Protein AF-A0A6B3N696-F1 (afdb_monomer_lite)

pLDDT: mean 92.34, std 10.42, range [40.81, 97.81]

Foldseek 3Di:
DDDPLPDDDDPVNVCVVCVVVVNNVVVVVVVVVLVVLVVLLVVVVNDDDPVNLVVVVVVVCVVVVVVDPVSVVVVCVVVVHDPVRSSVVSRSVVSNVVSCCVVCVVVVVVVCVVPVVVVDDDDDDDDDDDDDVVVVVVVVCVVVVVD

Radius of gyration: 24.71 Å; chains: 1; bounding box: 52×44×67 Å

Structure (mmCIF, N/C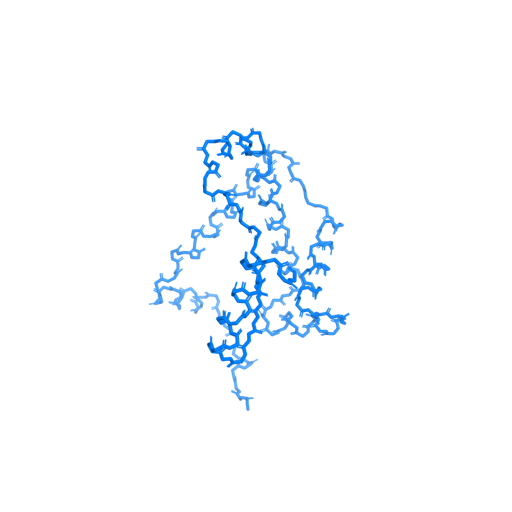A/C/O backbone):
data_AF-A0A6B3N696-F1
#
_entry.id   AF-A0A6B3N696-F1
#
loop_
_atom_site.group_PDB
_atom_site.id
_atom_site.type_symbol
_atom_site.label_atom_id
_atom_site.label_alt_id
_atom_site.label_comp_id
_atom_site.label_asym_id
_atom_site.label_entity_id
_atom_site.label_seq_id
_atom_site.pdbx_PDB_ins_code
_atom_site.Cartn_x
_atom_site.Cartn_y
_atom_site.Cartn_z
_atom_site.occupancy
_atom_site.B_iso_or_equiv
_atom_site.auth_seq_id
_atom_site.auth_comp_id
_atom_site.auth_asym_id
_atom_site.auth_atom_id
_atom_site.pdbx_PDB_model_num
ATOM 1 N N . MET A 1 1 ? -7.585 -26.506 -19.077 1.00 43.94 1 MET A N 1
ATOM 2 C CA . MET A 1 1 ? -7.329 -25.158 -18.534 1.00 43.94 1 MET A CA 1
ATOM 3 C C . MET A 1 1 ? -6.321 -24.528 -19.477 1.00 43.94 1 MET A C 1
ATOM 5 O O . MET A 1 1 ? -5.168 -24.930 -19.486 1.00 43.94 1 MET A O 1
ATOM 9 N N . THR A 1 2 ? -6.825 -23.803 -20.469 1.00 40.81 2 THR A N 1
ATOM 10 C CA . THR A 1 2 ? -6.387 -23.986 -21.860 1.00 40.81 2 THR A CA 1
ATOM 11 C C . THR A 1 2 ? -6.144 -22.620 -22.523 1.00 40.81 2 THR A C 1
ATOM 13 O O . THR A 1 2 ? -6.997 -21.745 -22.453 1.00 40.81 2 THR A O 1
ATOM 16 N N . ILE A 1 3 ? -5.001 -22.486 -23.208 1.00 40.88 3 ILE A N 1
ATOM 17 C CA . ILE A 1 3 ? -4.671 -21.527 -24.291 1.00 40.88 3 ILE A CA 1
ATOM 18 C C . ILE A 1 3 ? -4.301 -20.075 -23.909 1.00 40.88 3 ILE A C 1
ATOM 20 O O . ILE A 1 3 ? -3.428 -19.519 -24.569 1.00 40.88 3 ILE A O 1
ATOM 24 N N . LEU A 1 4 ? -4.843 -19.464 -22.850 1.00 53.97 4 LEU A N 1
ATOM 25 C CA . LEU A 1 4 ? -4.557 -18.039 -22.557 1.00 53.97 4 LEU A CA 1
ATOM 26 C C . LEU A 1 4 ? -3.111 -17.739 -22.103 1.00 53.97 4 LEU A C 1
ATOM 28 O O . LEU A 1 4 ? -2.660 -16.608 -22.221 1.00 53.97 4 LEU A O 1
ATOM 32 N N . SER A 1 5 ? -2.355 -18.738 -21.638 1.00 51.78 5 SER A N 1
ATOM 33 C CA . SER A 1 5 ? -1.018 -18.556 -21.044 1.00 51.78 5 SER A CA 1
ATOM 34 C C . SER A 1 5 ? 0.131 -18.319 -22.039 1.00 51.78 5 SER A C 1
ATOM 36 O O . SER A 1 5 ? 1.288 -18.279 -21.628 1.00 51.78 5 SER A O 1
ATOM 38 N N . ARG A 1 6 ? -0.146 -18.202 -23.347 1.00 50.47 6 ARG A N 1
ATOM 39 C CA . ARG A 1 6 ? 0.887 -18.028 -24.392 1.00 50.47 6 ARG A CA 1
ATOM 40 C C . ARG A 1 6 ? 0.678 -16.838 -25.328 1.00 50.47 6 ARG A C 1
ATOM 42 O O . ARG A 1 6 ? 1.510 -16.635 -26.209 1.00 50.47 6 ARG A O 1
ATOM 49 N N . ALA A 1 7 ? -0.400 -16.074 -25.175 1.00 62.44 7 ALA A N 1
ATOM 50 C CA . ALA A 1 7 ? -0.570 -14.846 -25.940 1.00 62.44 7 ALA A CA 1
ATOM 51 C C . ALA A 1 7 ? 0.193 -13.722 -25.228 1.00 62.44 7 ALA A C 1
ATOM 53 O O . ALA A 1 7 ? -0.166 -13.343 -24.116 1.00 62.44 7 ALA A O 1
ATOM 54 N N . SER A 1 8 ? 1.271 -13.236 -25.848 1.00 71.00 8 SER A N 1
ATOM 55 C CA . SER A 1 8 ? 1.911 -11.989 -25.423 1.00 71.00 8 SER A CA 1
ATOM 56 C C . SER A 1 8 ? 0.904 -10.864 -25.629 1.00 71.00 8 SER A C 1
ATOM 58 O O . SER A 1 8 ? 0.374 -10.733 -26.729 1.00 71.00 8 SER A O 1
ATOM 60 N N . LEU A 1 9 ? 0.609 -10.108 -24.573 1.00 81.00 9 LEU A N 1
ATOM 61 C CA . LEU A 1 9 ? -0.183 -8.888 -24.677 1.00 81.00 9 LEU A CA 1
ATOM 62 C C . LEU A 1 9 ? 0.753 -7.751 -25.059 1.00 81.00 9 LEU A C 1
ATOM 64 O O . LEU A 1 9 ? 1.689 -7.440 -24.319 1.00 81.00 9 LEU A O 1
ATOM 68 N N . GLU A 1 10 ? 0.486 -7.106 -26.185 1.00 88.38 10 GLU A N 1
ATOM 69 C CA . GLU A 1 10 ? 1.257 -5.937 -26.576 1.00 88.38 10 GLU A CA 1
ATOM 70 C C . GLU A 1 10 ? 0.810 -4.709 -25.762 1.00 88.38 10 GLU A C 1
ATOM 72 O O . GLU A 1 10 ? -0.386 -4.525 -25.501 1.00 88.38 10 GLU A O 1
ATOM 77 N N . PRO A 1 11 ? 1.722 -3.791 -25.391 1.00 89.94 11 PRO A N 1
ATOM 78 C CA . PRO A 1 11 ? 1.368 -2.588 -24.629 1.00 89.94 11 PRO A CA 1
ATOM 79 C C . PRO A 1 11 ? 0.260 -1.745 -25.279 1.00 89.94 11 PRO A C 1
ATOM 81 O O . PRO A 1 11 ? -0.530 -1.081 -24.596 1.00 89.94 11 PRO A O 1
ATOM 84 N N . GLN A 1 12 ? 0.186 -1.774 -26.612 1.00 93.81 12 GLN A N 1
ATOM 85 C CA . GLN A 1 12 ? -0.867 -1.104 -27.363 1.00 93.81 12 GLN A CA 1
ATOM 86 C C . GLN A 1 12 ? -2.240 -1.747 -27.124 1.00 93.81 12 GLN A C 1
ATOM 88 O O . GLN A 1 12 ? -3.206 -1.016 -26.916 1.00 93.81 12 GLN A O 1
ATOM 93 N N . GLU A 1 13 ? -2.328 -3.078 -27.063 1.00 93.38 13 GLU A N 1
ATOM 94 C CA . GLU A 1 13 ? -3.578 -3.794 -26.784 1.00 93.38 13 GLU A CA 1
ATOM 95 C C . GLU A 1 13 ? -4.095 -3.478 -25.379 1.00 93.38 13 GLU A C 1
ATOM 97 O O . GLU A 1 13 ? -5.285 -3.217 -25.204 1.00 93.38 13 GLU A O 1
ATOM 102 N N . ILE A 1 14 ? -3.195 -3.407 -24.390 1.00 93.25 14 ILE A N 1
ATOM 103 C CA . ILE A 1 14 ? -3.526 -2.996 -23.016 1.00 93.25 14 ILE A CA 1
ATOM 104 C C . ILE A 1 14 ? -4.060 -1.560 -23.013 1.00 93.25 14 ILE A C 1
ATOM 106 O O . ILE A 1 14 ? -5.098 -1.271 -22.419 1.00 93.25 14 ILE A O 1
ATOM 110 N N . THR A 1 15 ? -3.384 -0.649 -23.714 1.00 95.44 15 THR A N 1
ATOM 111 C CA . THR A 1 15 ? -3.797 0.759 -23.791 1.00 95.44 15 THR A CA 1
ATOM 112 C C . THR A 1 15 ? -5.162 0.910 -24.465 1.00 95.44 15 THR A C 1
ATOM 114 O O . THR A 1 15 ? -6.005 1.679 -24.003 1.00 95.44 15 THR A O 1
ATOM 117 N N . GLU A 1 16 ? -5.403 0.190 -25.560 1.00 96.19 16 GLU A N 1
ATOM 118 C CA . GLU A 1 16 ? -6.685 0.184 -26.267 1.00 96.19 16 GLU A CA 1
ATOM 119 C C . GLU A 1 16 ? -7.799 -0.436 -25.421 1.00 9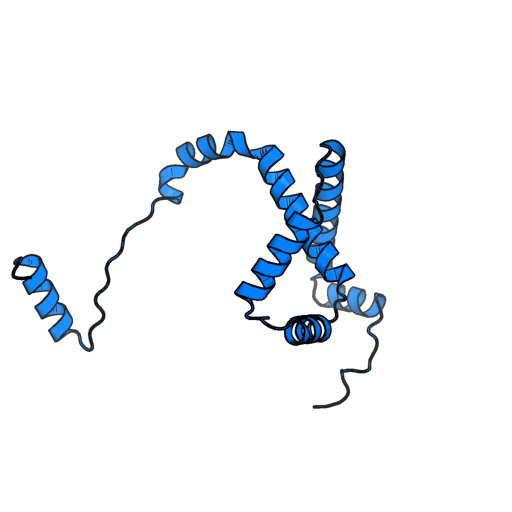6.19 16 GLU A C 1
ATOM 121 O O . GLU A 1 16 ? -8.907 0.100 -25.385 1.00 96.19 16 GLU A O 1
ATOM 126 N N . PHE A 1 17 ? -7.505 -1.509 -24.685 1.00 96.25 17 PHE A N 1
ATOM 127 C CA . PHE A 1 17 ? -8.425 -2.103 -23.721 1.00 96.25 17 PHE A CA 1
ATOM 128 C C . PHE A 1 17 ? -8.812 -1.102 -22.627 1.00 96.25 17 PHE A C 1
ATOM 130 O O . PHE A 1 17 ? -9.996 -0.827 -22.450 1.00 96.25 17 PHE A O 1
ATOM 137 N N . LEU A 1 18 ? -7.836 -0.457 -21.980 1.00 97.06 18 LEU A N 1
ATOM 138 C CA . LEU A 1 18 ? -8.096 0.555 -20.951 1.00 97.06 18 LEU A CA 1
ATOM 139 C C . LEU A 1 18 ? -8.914 1.743 -21.481 1.00 97.06 18 LEU A C 1
ATOM 141 O O . LEU A 1 18 ? -9.700 2.326 -20.736 1.00 97.06 18 LEU A O 1
ATOM 145 N N . LYS A 1 19 ? -8.753 2.119 -22.758 1.00 96.81 19 LYS A N 1
ATOM 146 C CA . LYS A 1 19 ? -9.599 3.142 -23.399 1.00 96.81 19 LYS A CA 1
ATOM 147 C C . LYS A 1 19 ? -11.040 2.668 -23.561 1.00 96.81 19 LYS A C 1
ATOM 149 O O . LYS A 1 19 ? -11.947 3.432 -23.245 1.00 96.81 19 LYS A O 1
ATOM 154 N N . ARG A 1 20 ? -11.248 1.440 -24.052 1.00 97.25 20 ARG A N 1
ATOM 155 C CA . ARG A 1 20 ? -12.588 0.856 -24.250 1.00 97.25 20 ARG A CA 1
ATOM 156 C C . ARG A 1 20 ? -13.346 0.708 -22.933 1.00 97.25 20 ARG A C 1
ATOM 158 O O . ARG A 1 20 ? -14.526 1.028 -22.893 1.00 97.25 20 ARG A O 1
ATOM 165 N N . GLU A 1 21 ? -12.645 0.333 -21.868 1.00 97.56 21 GLU A N 1
ATOM 166 C CA . GLU A 1 21 ? -13.209 0.202 -20.520 1.00 97.56 21 GLU A CA 1
ATOM 167 C C . GLU A 1 21 ? -13.299 1.537 -19.755 1.00 97.56 21 GLU A C 1
ATOM 169 O O . GLU A 1 21 ? -13.709 1.558 -18.599 1.00 97.56 21 GLU A O 1
ATOM 174 N N . ILE A 1 22 ? -12.913 2.668 -20.366 1.00 96.31 22 ILE A N 1
ATOM 175 C CA . ILE A 1 22 ? -12.938 4.010 -19.746 1.00 96.31 22 ILE A CA 1
ATOM 176 C C . ILE A 1 22 ? -12.005 4.110 -18.509 1.00 96.31 22 ILE A C 1
ATOM 178 O O . ILE A 1 22 ? -12.049 5.059 -17.735 1.00 96.31 22 ILE A O 1
ATOM 182 N N . GLN A 1 23 ? -11.055 3.185 -18.362 1.00 97.38 23 GLN A N 1
ATOM 183 C CA . GLN A 1 23 ? -10.106 3.120 -17.241 1.00 97.38 23 GLN A CA 1
ATOM 184 C C . GLN A 1 23 ? -8.784 3.852 -17.508 1.00 97.38 23 GLN A C 1
ATOM 186 O O . GLN A 1 23 ? -7.997 4.076 -16.586 1.00 97.38 23 GLN A O 1
ATOM 191 N N . LEU A 1 24 ? -8.510 4.242 -18.762 1.00 96.25 24 LEU A N 1
ATOM 192 C CA . LEU A 1 24 ? -7.232 4.869 -19.123 1.00 96.25 24 LEU A CA 1
ATOM 193 C C . LEU A 1 24 ? -6.956 6.137 -18.305 1.00 96.25 24 LEU A C 1
ATOM 195 O O . LEU A 1 24 ? -5.807 6.381 -17.934 1.00 96.25 24 LEU A O 1
ATOM 199 N N . LYS A 1 25 ? -7.990 6.943 -18.039 1.00 96.31 25 LYS A N 1
ATOM 200 C CA . LYS A 1 25 ? -7.851 8.186 -17.275 1.00 96.31 25 LYS A CA 1
ATOM 201 C C . LYS A 1 25 ? -7.359 7.895 -15.857 1.00 96.31 25 LYS A C 1
ATOM 203 O O . LYS A 1 25 ? -6.322 8.425 -15.473 1.00 96.31 25 LYS A O 1
ATOM 208 N N . ASP A 1 26 ? -8.036 7.004 -15.140 1.00 96.44 26 ASP A N 1
ATOM 209 C CA . ASP A 1 26 ? -7.709 6.659 -13.753 1.00 96.44 26 ASP A CA 1
ATOM 210 C C . ASP A 1 26 ? -6.299 6.068 -13.637 1.00 96.44 26 ASP A C 1
ATOM 212 O O . ASP A 1 26 ? -5.530 6.416 -12.739 1.00 96.44 26 ASP A O 1
ATOM 216 N N . VAL A 1 27 ? -5.916 5.199 -14.579 1.00 96.81 27 VAL A N 1
ATOM 217 C CA . VAL A 1 27 ? -4.557 4.638 -14.632 1.00 96.81 27 VAL A CA 1
ATOM 218 C C . VAL A 1 27 ? -3.521 5.727 -14.927 1.00 96.81 27 VAL A C 1
ATOM 220 O O . VAL A 1 27 ? -2.479 5.782 -14.272 1.00 96.81 27 VAL A O 1
ATOM 223 N N . SER A 1 28 ? -3.805 6.634 -15.864 1.00 96.50 28 SER A N 1
ATOM 224 C CA . SER A 1 28 ? -2.905 7.748 -16.190 1.00 96.50 28 SER A CA 1
ATOM 225 C C . SER A 1 28 ? -2.720 8.695 -15.006 1.00 96.50 28 SER A C 1
ATOM 227 O O . SER A 1 28 ? -1.599 9.125 -14.738 1.00 96.50 28 SER A O 1
ATOM 229 N N . GLU A 1 29 ? -3.789 8.991 -14.265 1.00 97.00 29 GLU A N 1
ATOM 230 C CA . GLU A 1 29 ? -3.724 9.803 -13.050 1.00 97.00 29 GLU A CA 1
ATOM 231 C C . GLU A 1 29 ? -2.845 9.136 -11.991 1.00 97.00 29 GLU A C 1
ATOM 233 O O . GLU A 1 29 ? -1.939 9.784 -11.471 1.00 97.00 29 GLU A O 1
ATOM 238 N N . LYS A 1 30 ? -3.008 7.828 -11.741 1.00 95.81 30 LYS A N 1
ATOM 239 C CA . LYS A 1 30 ? -2.132 7.071 -10.826 1.00 95.81 30 LYS A CA 1
ATOM 240 C C . LYS A 1 30 ? -0.654 7.171 -11.221 1.00 95.81 30 LYS A C 1
ATOM 242 O O . LYS A 1 30 ? 0.194 7.440 -10.369 1.00 95.81 30 LYS A O 1
ATOM 247 N N . ILE A 1 31 ? -0.343 7.037 -12.512 1.00 95.69 31 ILE A N 1
ATOM 248 C CA . ILE A 1 31 ? 1.027 7.187 -13.030 1.00 95.69 31 ILE A CA 1
ATOM 249 C C . ILE A 1 31 ? 1.542 8.621 -12.820 1.00 95.69 31 ILE A C 1
ATOM 251 O O . ILE A 1 31 ? 2.699 8.823 -12.444 1.00 95.69 31 ILE A O 1
ATOM 255 N N . LEU A 1 32 ? 0.707 9.637 -13.051 1.00 97.12 32 LEU A N 1
ATOM 256 C CA . LEU A 1 32 ? 1.078 11.037 -12.833 1.00 97.12 32 LEU A CA 1
ATOM 257 C C . LEU A 1 32 ? 1.329 11.334 -11.352 1.00 97.12 32 LEU A C 1
ATOM 259 O O . LEU A 1 32 ? 2.352 11.943 -11.034 1.00 97.12 32 LEU A O 1
ATOM 263 N N . TYR A 1 33 ? 0.472 10.858 -10.446 1.00 95.31 33 TYR A N 1
ATOM 264 C CA . TYR A 1 33 ? 0.687 10.973 -9.001 1.00 95.31 33 TYR A CA 1
ATOM 265 C C . TYR A 1 33 ? 2.022 10.370 -8.585 1.00 95.31 33 TYR A C 1
ATOM 267 O O . TYR A 1 33 ? 2.783 10.992 -7.847 1.00 95.31 33 TYR A O 1
ATOM 275 N N . GLN A 1 34 ? 2.358 9.201 -9.121 1.00 95.25 34 GLN A N 1
ATOM 276 C CA . GLN A 1 34 ? 3.632 8.559 -8.843 1.00 95.25 34 GLN A CA 1
ATOM 277 C C . GLN A 1 34 ? 4.832 9.383 -9.320 1.00 95.25 34 GLN A C 1
ATOM 279 O O . GLN A 1 34 ? 5.820 9.513 -8.597 1.00 95.25 34 GLN A O 1
ATOM 284 N N . LYS A 1 35 ? 4.742 10.013 -10.496 1.00 96.62 35 LYS A N 1
ATOM 285 C CA . LYS A 1 35 ? 5.778 10.944 -10.973 1.00 96.62 35 LYS A CA 1
ATOM 286 C C . LYS A 1 35 ? 5.930 12.153 -10.049 1.00 96.62 35 LYS A C 1
ATOM 288 O O . LYS A 1 35 ? 7.056 12.558 -9.765 1.00 96.62 35 LYS A O 1
ATOM 293 N N . VAL A 1 36 ? 4.819 12.709 -9.565 1.00 97.25 36 VAL A N 1
ATOM 294 C CA . VAL A 1 36 ? 4.822 13.834 -8.616 1.00 97.25 36 VAL A CA 1
ATOM 295 C C . VAL A 1 36 ? 5.467 13.429 -7.290 1.00 97.25 36 VAL A C 1
ATOM 297 O O . VAL A 1 36 ? 6.344 14.142 -6.805 1.00 97.25 36 VAL A O 1
ATOM 300 N N . ILE A 1 37 ? 5.096 12.268 -6.744 1.00 96.31 37 ILE A N 1
ATOM 301 C CA . ILE A 1 37 ? 5.672 11.712 -5.512 1.00 96.31 37 ILE A CA 1
ATOM 302 C C . ILE A 1 37 ? 7.183 11.522 -5.664 1.00 96.31 37 ILE A C 1
ATOM 304 O O . ILE A 1 37 ? 7.946 12.015 -4.835 1.00 96.31 37 ILE A O 1
ATOM 308 N N . ASN A 1 38 ? 7.623 10.883 -6.752 1.00 95.69 38 ASN A N 1
ATOM 309 C CA . ASN A 1 38 ? 9.042 10.648 -7.015 1.00 95.69 38 ASN A CA 1
ATOM 310 C C . ASN A 1 38 ? 9.830 11.958 -7.070 1.00 95.69 38 ASN A C 1
ATOM 312 O O . ASN A 1 38 ? 10.873 12.085 -6.432 1.00 95.69 38 ASN A O 1
ATOM 316 N N . ARG A 1 39 ? 9.311 12.960 -7.786 1.00 97.25 39 ARG A N 1
ATOM 317 C CA . ARG A 1 39 ? 9.943 14.278 -7.871 1.00 97.25 39 ARG A CA 1
ATOM 318 C C . ARG A 1 39 ? 10.036 14.954 -6.502 1.00 97.25 39 ARG A C 1
ATOM 320 O O . ARG A 1 39 ? 11.117 15.383 -6.108 1.00 97.25 39 ARG A O 1
ATOM 327 N N . ALA A 1 40 ? 8.926 15.028 -5.772 1.00 97.25 40 ALA A N 1
ATOM 328 C CA . ALA A 1 40 ? 8.868 15.706 -4.480 1.00 97.25 40 ALA A CA 1
ATOM 329 C C . ALA A 1 40 ? 9.754 15.035 -3.418 1.00 97.25 40 ALA A C 1
ATOM 331 O O . ALA A 1 40 ? 10.305 15.722 -2.553 1.00 97.25 40 ALA A O 1
ATOM 332 N N . ALA A 1 41 ? 9.899 13.711 -3.490 1.00 96.50 41 ALA A N 1
ATOM 333 C CA . ALA A 1 41 ? 10.790 12.940 -2.637 1.00 96.50 41 ALA A CA 1
ATOM 334 C C . ALA A 1 41 ? 12.269 13.199 -2.954 1.00 96.50 41 ALA A C 1
ATOM 336 O O . ALA A 1 41 ? 13.046 13.436 -2.030 1.00 96.50 41 ALA A O 1
ATOM 337 N N . VAL A 1 42 ? 12.647 13.237 -4.239 1.00 95.69 42 VAL A N 1
ATOM 338 C CA . VAL A 1 42 ? 14.014 13.587 -4.670 1.00 95.69 42 VAL A CA 1
ATOM 339 C C . VAL A 1 42 ? 14.385 15.001 -4.225 1.00 95.69 42 VAL A C 1
ATOM 341 O O . VAL A 1 42 ? 15.445 15.192 -3.639 1.00 95.69 42 VAL A O 1
ATOM 344 N N . GLU A 1 43 ? 13.494 15.980 -4.411 1.00 96.88 43 GLU A N 1
ATOM 345 C CA . GLU A 1 43 ? 13.701 17.371 -3.964 1.00 96.88 43 GLU A CA 1
ATOM 346 C C . GLU A 1 43 ? 13.949 17.487 -2.445 1.00 96.88 43 GLU A C 1
ATOM 348 O O . GLU A 1 43 ? 14.546 18.457 -1.982 1.00 96.88 43 GLU A O 1
ATOM 353 N N . ARG A 1 44 ? 13.507 16.494 -1.664 1.00 96.31 44 ARG A N 1
ATOM 354 C CA . ARG A 1 44 ? 13.658 16.422 -0.202 1.00 96.31 44 ARG A CA 1
ATOM 355 C C . ARG A 1 44 ? 14.730 15.430 0.248 1.00 96.31 44 ARG A C 1
ATOM 357 O O . ARG A 1 44 ? 14.838 15.172 1.442 1.00 96.31 44 ARG A O 1
ATOM 364 N N . ASN A 1 45 ? 15.517 14.888 -0.683 1.00 96.50 45 ASN A N 1
ATOM 365 C CA . ASN A 1 45 ? 16.538 13.869 -0.424 1.00 96.50 45 ASN A CA 1
ATOM 366 C C . ASN A 1 45 ? 15.992 12.638 0.321 1.00 96.50 45 ASN A C 1
ATOM 368 O O . ASN A 1 45 ? 16.693 12.029 1.127 1.00 96.50 45 ASN A O 1
ATOM 372 N N . LEU A 1 46 ? 14.733 12.270 0.068 1.00 96.56 46 LEU A N 1
ATOM 373 C CA . LEU A 1 46 ? 14.158 11.054 0.627 1.00 96.56 46 LEU A CA 1
ATOM 374 C C . LEU A 1 46 ? 14.693 9.844 -0.136 1.00 96.56 46 LEU A C 1
ATOM 376 O O . LEU A 1 46 ? 14.548 9.737 -1.355 1.00 96.56 46 LEU A O 1
ATOM 380 N N . THR A 1 47 ? 15.276 8.911 0.603 1.00 94.44 47 THR A N 1
ATOM 381 C CA . THR A 1 47 ? 15.777 7.640 0.086 1.00 94.44 47 THR A CA 1
ATOM 382 C C . THR A 1 47 ? 15.040 6.483 0.747 1.00 94.44 47 THR A C 1
ATOM 384 O O . THR A 1 47 ? 14.489 6.621 1.841 1.00 94.44 47 THR A O 1
ATOM 387 N N . VAL A 1 48 ? 15.002 5.348 0.053 1.00 96.56 48 VAL A N 1
ATOM 388 C CA . VAL A 1 48 ? 14.512 4.065 0.564 1.00 96.56 48 VAL A CA 1
ATOM 389 C C . VAL A 1 48 ? 15.696 3.111 0.521 1.00 96.56 48 VAL A C 1
ATOM 391 O O . VAL A 1 48 ? 16.359 3.038 -0.518 1.00 96.56 48 VAL A O 1
ATOM 394 N N . THR A 1 49 ? 16.000 2.457 1.637 1.00 97.12 49 THR A N 1
ATOM 395 C CA . THR A 1 49 ? 17.117 1.512 1.724 1.00 97.12 49 THR A CA 1
ATOM 396 C C . THR A 1 49 ? 16.679 0.107 1.316 1.00 97.12 49 THR A C 1
ATOM 398 O O . THR A 1 49 ? 15.486 -0.182 1.218 1.00 97.12 49 THR A O 1
ATOM 401 N N . ALA A 1 50 ? 17.647 -0.770 1.045 1.00 96.62 50 ALA A N 1
ATOM 402 C CA . ALA A 1 50 ? 17.355 -2.159 0.701 1.00 96.62 50 ALA A CA 1
ATOM 403 C C . ALA A 1 50 ? 16.704 -2.904 1.878 1.00 96.62 50 ALA A C 1
ATOM 405 O O . ALA A 1 50 ? 15.809 -3.716 1.673 1.00 96.62 50 ALA A O 1
ATOM 406 N N . GLU A 1 51 ? 17.104 -2.578 3.108 1.00 97.81 51 GLU A N 1
ATOM 407 C CA . GLU A 1 51 ? 16.541 -3.146 4.333 1.00 97.81 51 GLU A CA 1
ATOM 408 C C . GL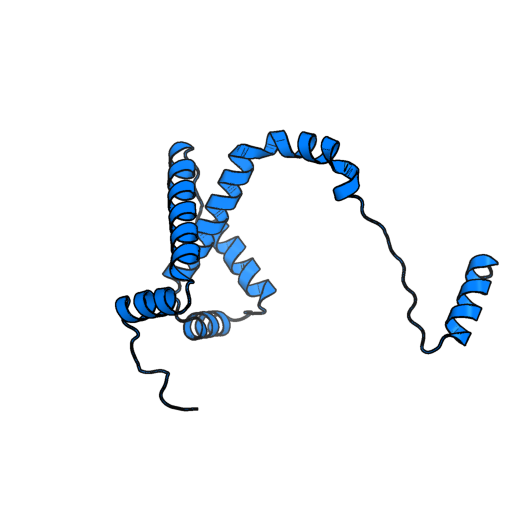U A 1 51 ? 15.056 -2.803 4.470 1.00 97.81 51 GLU A C 1
ATOM 410 O O . GLU A 1 51 ? 14.252 -3.686 4.736 1.00 97.81 51 GLU A O 1
ATOM 415 N N . GLU A 1 52 ? 14.662 -1.556 4.197 1.00 97.81 52 GLU A N 1
ATOM 416 C CA . GLU A 1 52 ? 13.250 -1.152 4.250 1.00 97.81 52 GLU A CA 1
ATOM 417 C C . GLU A 1 52 ? 12.398 -1.866 3.191 1.00 97.81 52 GLU A C 1
ATOM 419 O O . GLU A 1 52 ? 11.241 -2.203 3.445 1.00 97.81 52 GLU A O 1
ATOM 424 N N . ILE A 1 53 ? 12.961 -2.109 2.003 1.00 97.81 53 ILE A N 1
ATOM 425 C CA . ILE A 1 53 ? 12.295 -2.894 0.953 1.00 97.81 53 ILE A CA 1
ATOM 426 C C . ILE A 1 53 ? 12.129 -4.341 1.416 1.00 97.81 53 ILE A C 1
ATOM 428 O O . ILE A 1 53 ? 11.048 -4.905 1.260 1.00 97.81 53 ILE A O 1
ATOM 432 N N . GLN A 1 54 ? 13.170 -4.923 2.015 1.00 96.56 54 GLN A N 1
ATOM 433 C CA . GLN A 1 54 ? 13.138 -6.290 2.522 1.00 96.56 54 GLN A CA 1
ATOM 434 C C . GLN A 1 54 ? 12.120 -6.453 3.660 1.00 96.56 54 GLN A C 1
ATOM 436 O O . GLN A 1 54 ? 11.350 -7.408 3.643 1.00 96.56 54 GLN A O 1
ATOM 441 N N . GLU A 1 55 ? 12.056 -5.508 4.600 1.00 97.81 55 GLU A N 1
ATOM 442 C CA . GLU A 1 55 ? 11.079 -5.514 5.697 1.00 97.81 55 GLU A CA 1
ATOM 443 C C . GLU A 1 55 ? 9.632 -5.487 5.181 1.00 97.81 55 GLU A C 1
ATOM 445 O O . GLU A 1 55 ? 8.795 -6.276 5.629 1.00 97.81 55 GLU A O 1
ATOM 450 N N . GLU A 1 56 ? 9.321 -4.615 4.215 1.00 97.81 56 GLU A N 1
ATOM 451 C CA . GLU A 1 56 ? 7.972 -4.554 3.640 1.00 97.81 56 GLU A CA 1
ATOM 452 C C . GLU A 1 56 ? 7.676 -5.785 2.762 1.00 97.81 56 GLU A C 1
ATOM 454 O O . GLU A 1 56 ? 6.553 -6.288 2.772 1.00 97.81 56 GLU A O 1
ATOM 459 N N . ALA A 1 57 ? 8.678 -6.334 2.064 1.00 96.19 57 ALA A N 1
ATOM 460 C CA . ALA A 1 57 ? 8.542 -7.585 1.317 1.00 96.19 57 ALA A CA 1
ATOM 461 C C . ALA A 1 57 ? 8.245 -8.778 2.243 1.00 96.19 57 ALA A C 1
ATOM 463 O O . ALA A 1 57 ? 7.376 -9.597 1.941 1.00 96.19 57 ALA A O 1
ATOM 464 N N . ASP A 1 58 ? 8.928 -8.876 3.384 1.00 96.25 58 ASP A N 1
ATOM 465 C CA . ASP A 1 58 ? 8.706 -9.936 4.371 1.00 96.25 58 ASP A CA 1
ATOM 466 C C . ASP A 1 58 ? 7.338 -9.811 5.037 1.00 96.25 58 ASP A C 1
ATOM 468 O O . ASP A 1 58 ? 6.625 -10.807 5.188 1.00 96.25 58 ASP A O 1
ATOM 472 N N . LYS A 1 59 ? 6.916 -8.583 5.348 1.00 96.56 59 LYS A N 1
ATOM 473 C CA . LYS A 1 59 ? 5.561 -8.312 5.826 1.00 96.56 59 LYS A CA 1
ATOM 474 C C . LYS A 1 59 ? 4.509 -8.736 4.799 1.00 96.56 59 LYS A C 1
ATOM 476 O O . LYS A 1 59 ? 3.573 -9.449 5.155 1.00 96.56 59 LYS A O 1
ATOM 481 N N . PHE A 1 60 ? 4.690 -8.371 3.528 1.00 95.94 60 PHE A N 1
ATOM 482 C CA . PHE A 1 60 ? 3.793 -8.784 2.451 1.00 95.94 60 PHE A CA 1
ATOM 483 C C . PHE A 1 60 ? 3.695 -10.312 2.352 1.00 95.94 60 PHE A C 1
ATOM 485 O O . PHE A 1 60 ? 2.593 -10.859 2.274 1.00 95.94 60 PHE A O 1
ATOM 492 N N . ARG A 1 61 ? 4.833 -11.020 2.392 1.00 96.19 61 ARG A N 1
ATOM 493 C CA . ARG A 1 61 ? 4.854 -12.490 2.377 1.00 96.19 61 ARG A CA 1
ATOM 494 C C . ARG A 1 61 ? 4.111 -13.076 3.571 1.00 96.19 61 ARG A C 1
ATOM 496 O O . ARG A 1 61 ? 3.339 -14.013 3.389 1.00 96.19 61 ARG A O 1
ATOM 503 N N . HIS A 1 62 ? 4.298 -12.519 4.766 1.00 95.75 62 HIS A N 1
ATOM 504 C CA . HIS A 1 62 ? 3.617 -12.981 5.972 1.00 95.75 62 HIS A CA 1
ATOM 505 C C . HIS A 1 62 ? 2.093 -12.808 5.877 1.00 95.75 62 HIS A C 1
ATOM 507 O O . HIS A 1 62 ? 1.351 -13.764 6.101 1.00 95.75 62 HIS A O 1
ATOM 513 N N . GLU A 1 63 ? 1.623 -11.627 5.466 1.00 95.62 63 GLU A N 1
ATOM 514 C CA . GLU A 1 63 ? 0.194 -11.324 5.295 1.00 95.62 63 GLU A CA 1
ATOM 515 C C . GLU A 1 63 ? -0.472 -12.222 4.239 1.00 95.62 63 GLU A C 1
ATOM 517 O O . GLU A 1 63 ? -1.626 -12.624 4.400 1.00 95.62 63 GLU A O 1
ATOM 522 N N . ASN A 1 64 ? 0.272 -12.600 3.195 1.00 94.25 64 ASN A N 1
ATOM 523 C CA . ASN A 1 64 ? -0.207 -13.448 2.101 1.00 94.25 64 ASN A CA 1
ATOM 524 C C . ASN A 1 64 ? 0.129 -14.941 2.273 1.00 94.25 64 ASN A C 1
ATOM 526 O O . ASN A 1 64 ? -0.155 -15.732 1.374 1.00 94.25 64 ASN A O 1
ATOM 530 N N . ARG A 1 65 ? 0.704 -15.349 3.415 1.00 94.19 65 ARG A N 1
ATOM 531 C CA . ARG A 1 65 ? 1.112 -16.740 3.712 1.00 94.19 65 ARG A CA 1
ATOM 532 C C . ARG A 1 65 ? 2.078 -17.341 2.679 1.00 94.19 65 ARG A C 1
ATOM 534 O O . ARG A 1 65 ? 2.047 -18.539 2.407 1.00 94.19 65 ARG A O 1
ATOM 541 N N . LEU A 1 66 ? 2.953 -16.514 2.113 1.00 95.62 66 LEU A N 1
ATOM 542 C CA . LEU A 1 66 ? 4.004 -16.916 1.175 1.00 95.62 66 LEU A CA 1
ATOM 543 C C . LEU A 1 66 ? 5.255 -17.352 1.954 1.00 95.62 66 LEU A C 1
ATOM 545 O O . LEU A 1 66 ? 6.295 -16.697 1.909 1.00 95.62 66 LEU A O 1
ATOM 549 N N . GLU A 1 67 ? 5.130 -18.433 2.727 1.00 89.38 67 GLU A N 1
ATOM 550 C CA . GLU A 1 67 ? 6.146 -18.864 3.700 1.00 89.38 67 GLU A CA 1
ATOM 551 C C . GLU A 1 67 ? 7.422 -19.413 3.044 1.00 89.38 67 GLU A C 1
ATOM 553 O O . GLU A 1 67 ? 8.506 -19.325 3.624 1.00 89.38 67 GLU A O 1
ATOM 558 N N . LYS A 1 68 ? 7.322 -19.978 1.833 1.00 93.12 68 LYS A N 1
ATOM 559 C CA . LYS A 1 68 ? 8.477 -20.489 1.085 1.00 93.12 68 LYS A CA 1
ATOM 560 C C . LYS A 1 68 ? 8.838 -19.563 -0.069 1.00 93.12 68 LYS A C 1
ATOM 562 O O . LYS A 1 68 ? 7.982 -18.958 -0.713 1.00 93.12 68 LYS A O 1
ATOM 567 N N . ALA A 1 69 ? 10.121 -19.558 -0.430 1.00 89.56 69 ALA A N 1
ATOM 568 C CA . ALA A 1 69 ? 10.600 -18.850 -1.618 1.00 89.56 69 ALA A CA 1
ATOM 569 C C . ALA A 1 69 ? 9.876 -19.302 -2.904 1.00 89.56 69 ALA A C 1
ATOM 571 O O . ALA A 1 69 ? 9.571 -18.476 -3.762 1.00 89.56 69 ALA A O 1
ATOM 572 N N . SER A 1 70 ? 9.533 -20.593 -3.014 1.00 94.25 70 SER A N 1
ATOM 573 C CA . SER A 1 70 ? 8.735 -21.131 -4.126 1.00 94.25 70 SER A CA 1
ATOM 574 C C . SER A 1 70 ? 7.353 -20.494 -4.233 1.00 94.25 70 SER A C 1
ATOM 576 O O . SER A 1 70 ? 6.874 -20.274 -5.341 1.00 94.25 70 SER A O 1
ATOM 578 N N . ASP A 1 71 ? 6.735 -20.179 -3.096 1.00 95.44 71 ASP A N 1
ATOM 579 C CA . ASP A 1 71 ? 5.377 -19.639 -3.036 1.00 95.44 71 ASP A CA 1
ATOM 580 C C . ASP A 1 71 ? 5.384 -18.181 -3.506 1.00 95.44 71 ASP A C 1
ATOM 582 O O . ASP A 1 71 ? 4.512 -17.764 -4.263 1.00 95.44 71 ASP A O 1
ATOM 586 N N . THR A 1 72 ? 6.434 -17.429 -3.150 1.00 94.56 72 THR A N 1
ATOM 587 C CA . THR A 1 72 ? 6.651 -16.068 -3.667 1.00 94.56 72 THR A CA 1
ATOM 588 C C . THR A 1 72 ? 6.848 -16.077 -5.184 1.00 94.56 72 THR A C 1
ATOM 590 O O . THR A 1 72 ? 6.226 -15.286 -5.886 1.00 94.56 72 THR A O 1
ATOM 593 N N . LEU A 1 73 ? 7.681 -16.980 -5.714 1.00 94.19 73 LEU A N 1
ATOM 594 C CA . LEU A 1 73 ? 7.926 -17.068 -7.159 1.00 94.19 73 LEU A CA 1
ATOM 595 C C . LEU A 1 73 ? 6.668 -17.465 -7.941 1.00 94.19 73 LEU A C 1
ATOM 597 O O . LEU A 1 73 ? 6.415 -16.906 -9.006 1.00 94.19 73 LEU A O 1
ATOM 601 N N . ALA A 1 74 ? 5.877 -18.400 -7.409 1.00 94.69 74 ALA A N 1
ATOM 602 C CA . ALA A 1 74 ? 4.593 -18.770 -7.994 1.00 94.69 74 ALA A CA 1
ATOM 603 C C . ALA A 1 74 ? 3.629 -17.574 -8.006 1.00 94.69 74 ALA A C 1
ATOM 605 O O . ALA A 1 74 ? 3.060 -17.263 -9.046 1.00 94.69 74 ALA A O 1
ATOM 606 N N . TRP A 1 75 ? 3.530 -16.845 -6.891 1.00 96.06 75 TRP A N 1
ATOM 607 C CA . TRP A 1 75 ? 2.689 -15.654 -6.793 1.00 96.06 75 TRP A CA 1
ATOM 608 C C . TRP A 1 75 ? 3.105 -14.555 -7.783 1.00 96.06 75 TRP A C 1
ATOM 610 O O . TRP A 1 75 ? 2.248 -13.974 -8.445 1.00 96.06 75 TRP A O 1
ATOM 620 N N . LEU A 1 76 ? 4.406 -14.292 -7.944 1.00 94.62 76 LEU A N 1
ATOM 621 C CA . LEU A 1 76 ? 4.912 -13.327 -8.929 1.00 94.62 76 LEU A CA 1
ATOM 622 C C . LEU A 1 76 ? 4.539 -13.731 -10.364 1.00 94.62 76 LEU A C 1
ATOM 624 O O . LEU A 1 76 ? 4.047 -12.904 -11.134 1.00 94.62 76 LEU A O 1
ATOM 628 N N . ALA A 1 77 ? 4.713 -15.012 -10.701 1.00 92.69 77 ALA A N 1
ATOM 629 C CA . ALA A 1 77 ? 4.352 -15.547 -12.009 1.00 92.69 77 ALA A CA 1
ATOM 630 C C . ALA A 1 77 ? 2.840 -15.447 -12.279 1.00 92.69 77 ALA A C 1
ATOM 632 O O . ALA A 1 77 ? 2.443 -15.008 -13.359 1.00 92.69 77 ALA A O 1
ATOM 633 N N . ASP A 1 78 ? 2.007 -15.783 -11.290 1.00 93.31 78 ASP A N 1
ATOM 634 C CA . ASP A 1 78 ? 0.544 -15.690 -11.379 1.00 93.31 78 ASP A CA 1
ATOM 635 C C . ASP A 1 78 ? 0.065 -14.242 -11.576 1.00 93.31 78 ASP A C 1
ATOM 637 O O . ASP A 1 78 ? -0.947 -14.004 -12.235 1.00 93.31 78 ASP A O 1
ATOM 641 N N . ASN A 1 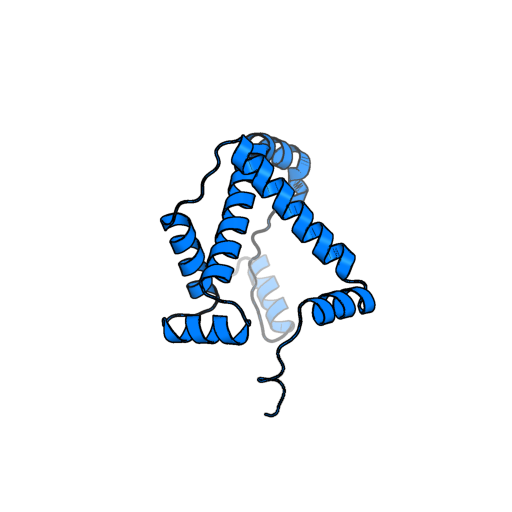79 ? 0.815 -13.267 -11.053 1.00 92.19 79 ASN A N 1
ATOM 642 C CA . ASN A 1 79 ? 0.532 -11.838 -11.198 1.00 92.19 79 ASN A CA 1
ATOM 643 C C . ASN A 1 79 ? 1.244 -11.183 -12.396 1.00 92.19 79 ASN A C 1
ATOM 645 O O . ASN A 1 79 ? 1.137 -9.971 -12.568 1.00 92.19 79 ASN A O 1
ATOM 649 N N . MET A 1 80 ? 1.940 -11.958 -13.238 1.00 90.81 80 MET A N 1
ATOM 650 C CA . MET A 1 80 ? 2.674 -11.468 -14.416 1.00 90.81 80 MET A CA 1
ATOM 651 C C . MET A 1 80 ? 3.693 -10.356 -14.102 1.00 90.81 80 MET A C 1
ATOM 653 O O . MET A 1 80 ? 3.902 -9.455 -14.913 1.00 90.81 80 MET A O 1
ATOM 657 N N . ILE A 1 81 ? 4.331 -10.419 -12.933 1.00 93.00 81 ILE A N 1
ATOM 658 C CA . ILE A 1 81 ? 5.332 -9.441 -12.487 1.00 93.00 81 ILE A CA 1
ATOM 659 C C . ILE A 1 81 ? 6.667 -10.119 -12.199 1.00 93.00 81 ILE A C 1
ATOM 661 O O . ILE A 1 81 ? 6.726 -11.263 -11.746 1.00 93.00 81 ILE A O 1
ATOM 665 N N . THR A 1 82 ? 7.760 -9.409 -12.460 1.00 93.75 82 THR A N 1
ATOM 666 C CA . THR A 1 82 ? 9.099 -9.858 -12.071 1.00 93.75 82 THR A CA 1
ATOM 667 C C . THR A 1 82 ? 9.423 -9.449 -10.632 1.00 93.75 82 THR A C 1
ATOM 669 O O . THR A 1 82 ? 8.724 -8.633 -10.028 1.00 93.75 82 THR A O 1
ATOM 672 N N . SER A 1 83 ? 10.506 -9.999 -10.072 1.00 93.44 83 SER A N 1
ATOM 673 C CA . SER A 1 83 ? 11.015 -9.546 -8.768 1.00 93.44 83 SER A CA 1
ATOM 674 C C . SER A 1 83 ? 11.362 -8.055 -8.793 1.00 93.44 83 SER A C 1
ATOM 676 O O . SER A 1 83 ? 11.018 -7.338 -7.859 1.00 93.44 83 SER A O 1
ATOM 678 N N . ASP A 1 84 ? 11.962 -7.578 -9.887 1.00 95.62 84 ASP A N 1
ATOM 679 C CA . ASP A 1 84 ? 12.349 -6.174 -10.051 1.00 95.62 84 ASP A CA 1
ATOM 680 C C . ASP A 1 84 ? 11.119 -5.255 -10.114 1.00 95.62 84 ASP A C 1
ATOM 682 O O . ASP A 1 84 ? 11.104 -4.193 -9.490 1.00 95.62 84 ASP A O 1
ATOM 686 N N . ASP A 1 85 ? 10.059 -5.671 -10.820 1.00 95.81 85 ASP A N 1
ATOM 687 C CA . ASP A 1 85 ? 8.797 -4.920 -10.878 1.00 95.81 85 ASP A CA 1
ATOM 688 C C . ASP A 1 85 ? 8.141 -4.830 -9.497 1.00 95.81 85 ASP A C 1
ATOM 690 O O . ASP A 1 85 ? 7.632 -3.779 -9.095 1.00 95.81 85 ASP A O 1
ATOM 694 N N . TRP A 1 86 ? 8.173 -5.937 -8.754 1.00 96.31 86 TRP A N 1
ATOM 695 C CA . TRP A 1 86 ? 7.615 -6.004 -7.413 1.00 96.31 86 TRP A CA 1
ATOM 696 C C . TRP A 1 86 ? 8.385 -5.115 -6.430 1.00 96.31 86 TRP A C 1
ATOM 698 O O . TRP A 1 86 ? 7.777 -4.292 -5.739 1.00 96.31 86 TRP A O 1
ATOM 708 N N . GLU A 1 87 ? 9.718 -5.198 -6.419 1.00 96.31 87 GLU A N 1
ATOM 709 C CA . GLU A 1 87 ? 10.579 -4.336 -5.603 1.00 96.31 87 GLU A CA 1
ATOM 710 C C . GLU A 1 87 ? 10.418 -2.855 -5.967 1.00 96.31 87 GLU A C 1
ATOM 712 O O . GLU A 1 87 ? 10.355 -1.996 -5.080 1.00 96.31 87 GLU A O 1
ATOM 717 N N . ALA A 1 88 ? 10.285 -2.532 -7.258 1.00 95.44 88 ALA A N 1
ATOM 718 C CA . ALA A 1 88 ? 9.995 -1.174 -7.703 1.00 95.44 88 ALA A CA 1
ATOM 719 C C . ALA A 1 88 ? 8.656 -0.669 -7.142 1.00 95.44 88 ALA A C 1
ATOM 721 O O . ALA A 1 88 ? 8.579 0.478 -6.687 1.00 95.44 88 ALA A O 1
ATOM 722 N N . GLY A 1 89 ? 7.627 -1.521 -7.112 1.00 95.81 89 GLY A N 1
ATOM 723 C CA . GLY A 1 89 ? 6.335 -1.225 -6.492 1.00 95.81 89 GLY A CA 1
ATOM 724 C C . GLY A 1 89 ? 6.442 -0.954 -4.988 1.00 95.81 89 GLY A C 1
ATOM 725 O O . GLY A 1 89 ? 5.956 0.076 -4.512 1.00 95.81 89 GLY A O 1
ATOM 726 N N . ILE A 1 90 ? 7.145 -1.817 -4.245 1.00 97.31 90 ILE A N 1
ATOM 727 C CA . ILE A 1 90 ? 7.397 -1.639 -2.802 1.00 97.31 90 ILE A CA 1
ATOM 728 C C . ILE A 1 90 ? 8.129 -0.319 -2.549 1.00 97.31 90 ILE A C 1
ATOM 730 O O . ILE A 1 90 ? 7.708 0.499 -1.726 1.00 97.31 90 ILE A O 1
ATOM 734 N N . ARG A 1 91 ? 9.197 -0.053 -3.308 1.00 96.88 91 ARG A N 1
ATOM 735 C CA . ARG A 1 91 ? 9.964 1.190 -3.198 1.00 96.88 91 ARG A CA 1
ATOM 736 C C . ARG A 1 91 ? 9.083 2.420 -3.403 1.00 96.88 91 ARG A C 1
ATOM 738 O O . ARG A 1 91 ? 9.208 3.388 -2.654 1.00 96.88 91 ARG A O 1
ATOM 745 N N . GLN A 1 92 ? 8.202 2.401 -4.401 1.00 95.69 92 GLN A N 1
ATOM 746 C CA . GLN A 1 92 ? 7.278 3.504 -4.672 1.00 95.69 92 GLN A CA 1
ATOM 747 C C . GLN A 1 92 ? 6.306 3.737 -3.506 1.00 95.69 92 GLN A C 1
ATOM 749 O O . GLN A 1 92 ? 6.072 4.888 -3.129 1.00 95.69 92 GLN A O 1
ATOM 754 N N . GLN A 1 93 ? 5.774 2.668 -2.906 1.00 96.12 93 GLN A N 1
ATOM 755 C CA . GLN A 1 93 ? 4.894 2.754 -1.737 1.00 96.12 93 GLN A CA 1
ATOM 756 C C . GLN A 1 93 ? 5.622 3.325 -0.513 1.00 96.12 93 GLN A C 1
ATOM 758 O O . GLN A 1 93 ? 5.123 4.251 0.134 1.00 96.12 93 GLN A O 1
ATOM 763 N N . LEU A 1 94 ? 6.832 2.836 -0.226 1.00 97.62 94 LEU A N 1
ATOM 764 C CA . LEU A 1 94 ? 7.662 3.329 0.875 1.00 97.62 94 LEU A CA 1
ATOM 765 C C . LEU A 1 94 ? 8.024 4.807 0.697 1.00 97.62 94 LEU A C 1
ATOM 767 O O . LEU A 1 94 ? 7.933 5.589 1.647 1.00 97.62 94 LEU A O 1
ATOM 771 N N . LEU A 1 95 ? 8.369 5.221 -0.524 1.00 97.06 95 LEU A N 1
ATOM 772 C CA . LEU A 1 95 ? 8.669 6.616 -0.844 1.00 97.06 95 LEU A CA 1
ATOM 773 C C . LEU A 1 95 ? 7.450 7.522 -0.617 1.00 97.06 95 LEU A C 1
ATOM 775 O O . LEU A 1 95 ? 7.583 8.590 -0.018 1.00 97.06 95 LEU A O 1
ATOM 779 N N . ALA A 1 96 ? 6.259 7.086 -1.041 1.00 96.69 96 ALA A N 1
ATOM 780 C CA . ALA A 1 96 ? 5.012 7.812 -0.814 1.00 96.69 96 ALA A CA 1
ATOM 781 C C . ALA A 1 96 ? 4.711 7.968 0.685 1.00 96.69 96 ALA A C 1
ATOM 783 O O . ALA A 1 96 ? 4.399 9.068 1.143 1.00 96.69 96 ALA A O 1
ATOM 784 N N . LYS A 1 97 ? 4.878 6.895 1.470 1.00 96.38 97 LYS A N 1
ATOM 785 C CA . LYS A 1 97 ? 4.694 6.903 2.930 1.00 96.38 97 LYS A CA 1
ATOM 786 C C . LYS A 1 97 ? 5.668 7.862 3.616 1.00 96.38 97 LYS A C 1
ATOM 788 O O . LYS A 1 97 ? 5.257 8.680 4.440 1.00 96.38 97 LYS A O 1
ATOM 793 N N . LYS A 1 98 ? 6.950 7.812 3.244 1.00 97.19 98 LYS A N 1
ATOM 794 C CA . LYS A 1 98 ? 7.982 8.726 3.754 1.00 97.19 98 LYS A CA 1
ATOM 795 C C . LYS A 1 98 ? 7.692 10.178 3.402 1.00 97.19 98 LYS A C 1
ATOM 797 O O . LYS A 1 98 ? 7.816 11.044 4.264 1.00 97.19 98 LYS A O 1
ATOM 802 N N . LEU A 1 99 ? 7.283 10.443 2.163 1.00 97.38 99 LEU A N 1
ATOM 803 C CA . LEU A 1 99 ? 6.921 11.784 1.721 1.00 97.38 99 LEU A CA 1
ATOM 804 C C . LEU A 1 99 ? 5.706 12.309 2.488 1.00 97.38 99 LEU A C 1
ATOM 806 O O . LEU A 1 99 ? 5.752 13.430 2.983 1.00 97.38 99 LEU A O 1
ATOM 810 N N . SER A 1 100 ? 4.661 11.493 2.647 1.00 95.75 100 SER A N 1
ATOM 811 C CA . SER A 1 100 ? 3.478 11.853 3.435 1.00 95.75 100 SER A CA 1
ATOM 812 C C . SER A 1 100 ? 3.855 12.213 4.868 1.00 95.75 100 SER A C 1
ATOM 814 O O . SER A 1 100 ? 3.436 13.252 5.369 1.00 95.75 100 SER A O 1
ATOM 816 N N . LYS A 1 101 ? 4.696 11.396 5.513 1.00 95.38 101 LYS A N 1
ATOM 817 C CA . LYS A 1 101 ? 5.202 11.701 6.852 1.00 95.38 101 LYS A CA 1
ATOM 818 C C . LYS A 1 101 ? 5.965 13.026 6.851 1.00 95.38 101 LYS A C 1
ATOM 820 O O . LYS A 1 101 ? 5.626 13.926 7.600 1.00 95.38 101 LYS A O 1
ATOM 825 N N . CYS A 1 102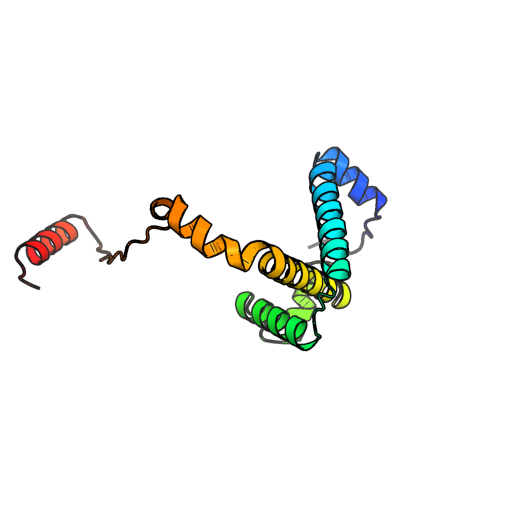 ? 6.934 13.196 5.954 1.00 95.25 102 CYS A N 1
ATOM 826 C CA . CYS A 1 102 ? 7.729 14.422 5.854 1.00 95.25 102 CYS A CA 1
ATOM 827 C C . CYS A 1 102 ? 6.873 15.692 5.677 1.00 95.25 102 CYS A C 1
ATOM 829 O O . CYS A 1 102 ? 7.203 16.730 6.251 1.00 95.25 102 CYS A O 1
ATOM 831 N N . LEU A 1 103 ? 5.790 15.614 4.900 1.00 94.56 103 LEU A N 1
ATOM 832 C CA . LEU A 1 103 ? 4.917 16.751 4.618 1.00 94.56 103 LEU A CA 1
ATOM 833 C C . LEU A 1 103 ? 3.927 17.055 5.745 1.00 94.56 103 LEU A C 1
ATOM 835 O O . LEU A 1 103 ? 3.657 18.228 5.979 1.00 94.56 103 LEU A O 1
ATOM 839 N N . PHE A 1 104 ? 3.391 16.032 6.416 1.00 94.62 104 PHE A N 1
ATOM 840 C CA . PHE A 1 104 ? 2.181 16.189 7.228 1.00 94.62 104 PHE A CA 1
ATOM 841 C C . PHE A 1 104 ? 2.321 15.767 8.696 1.00 94.62 104 PHE A C 1
ATOM 843 O O . PHE A 1 104 ? 1.382 16.002 9.448 1.00 94.62 104 PHE A O 1
ATOM 850 N N . ASP A 1 105 ? 3.457 15.209 9.150 1.00 93.94 105 ASP A N 1
ATOM 851 C CA . ASP A 1 105 ? 3.622 14.679 10.528 1.00 93.94 105 ASP A CA 1
ATOM 852 C C . ASP A 1 105 ? 3.184 15.681 11.610 1.00 93.94 105 ASP A C 1
ATOM 854 O O . ASP A 1 105 ? 2.554 15.325 12.600 1.00 93.94 105 ASP A O 1
ATOM 858 N N . LYS A 1 106 ? 3.494 16.966 11.397 1.00 92.31 106 LYS A N 1
ATOM 859 C CA . LYS A 1 106 ? 3.207 18.048 12.349 1.00 92.31 106 LYS A CA 1
ATOM 860 C C . LYS A 1 106 ? 1.738 18.470 12.369 1.00 92.31 106 LYS A C 1
ATOM 862 O O . LYS A 1 106 ? 1.294 19.053 13.354 1.00 92.31 106 LYS A O 1
ATOM 867 N N . ASP A 1 107 ? 1.004 18.193 11.298 1.00 93.62 107 ASP A N 1
ATOM 868 C CA . ASP A 1 107 ? -0.397 18.578 11.151 1.00 93.62 107 ASP A CA 1
ATOM 869 C C . ASP A 1 107 ? -1.352 17.484 11.646 1.00 93.62 107 ASP A C 1
ATOM 871 O O . ASP A 1 107 ? -2.512 17.785 11.930 1.00 93.62 107 ASP A O 1
ATOM 875 N N . VAL A 1 108 ? -0.869 16.241 11.803 1.00 92.19 108 VAL A N 1
ATOM 876 C CA . VAL A 1 108 ? -1.677 15.089 12.245 1.00 92.19 108 VAL A CA 1
ATOM 877 C C . VAL A 1 108 ? -2.374 15.371 13.574 1.00 92.19 108 VAL A C 1
ATOM 879 O O . VAL A 1 108 ? -3.586 15.201 13.670 1.00 92.19 108 VAL A O 1
ATOM 882 N N . GLU A 1 109 ? -1.642 15.863 14.575 1.00 92.12 109 GLU A N 1
ATOM 883 C CA . GLU A 1 109 ? -2.195 16.119 15.914 1.00 92.12 109 GLU A CA 1
ATOM 884 C C . GLU A 1 109 ? -3.288 17.195 15.880 1.00 92.12 109 GLU A C 1
ATOM 886 O O . GLU A 1 109 ? -4.357 17.058 16.478 1.00 92.12 109 GLU A O 1
ATOM 891 N N . LYS A 1 110 ? -3.050 18.264 15.113 1.00 93.88 110 LYS A N 1
ATOM 892 C CA . LYS A 1 110 ? -4.026 19.339 14.925 1.00 93.88 110 LYS A CA 1
ATOM 893 C C . LYS A 1 110 ? -5.276 18.821 14.218 1.00 93.88 110 LYS A C 1
ATOM 895 O O . LYS A 1 110 ? -6.385 19.153 14.634 1.00 93.88 110 LYS A O 1
ATOM 900 N N . PHE A 1 111 ? -5.103 18.024 13.165 1.00 94.25 111 PHE A N 1
ATOM 901 C CA . PHE A 1 111 ? -6.212 17.436 12.425 1.00 94.25 111 PHE A CA 1
ATOM 902 C C . PHE A 1 111 ? -7.034 16.496 13.312 1.00 94.25 111 PHE A C 1
ATOM 904 O O . PHE A 1 111 ? -8.258 16.600 13.333 1.00 94.25 111 PHE A O 1
ATOM 911 N N . PHE A 1 112 ? -6.381 15.637 14.096 1.00 93.06 112 PHE A N 1
ATOM 912 C CA . PHE A 1 112 ? -7.051 14.761 15.054 1.00 93.06 112 PHE A CA 1
ATOM 913 C C . PHE A 1 112 ? -7.862 15.561 16.080 1.00 93.06 112 PHE A C 1
ATOM 915 O O . PHE A 1 112 ? -9.047 15.299 16.269 1.00 93.06 112 PHE A O 1
ATOM 922 N N . GLY A 1 113 ? -7.269 16.598 16.683 1.00 93.69 113 GLY A N 1
ATOM 923 C CA . GLY A 1 113 ? -7.968 17.451 17.647 1.00 93.69 113 GLY A CA 1
ATOM 924 C C . GLY A 1 113 ? -9.201 18.155 17.065 1.00 93.69 113 GLY A C 1
ATOM 925 O O . GLY A 1 113 ? -10.208 18.296 17.757 1.00 93.69 113 GLY A O 1
ATOM 926 N N . GLN A 1 114 ? -9.146 18.566 15.793 1.00 95.94 114 GLN A N 1
ATOM 927 C CA . GLN A 1 114 ? -10.261 19.221 15.096 1.00 95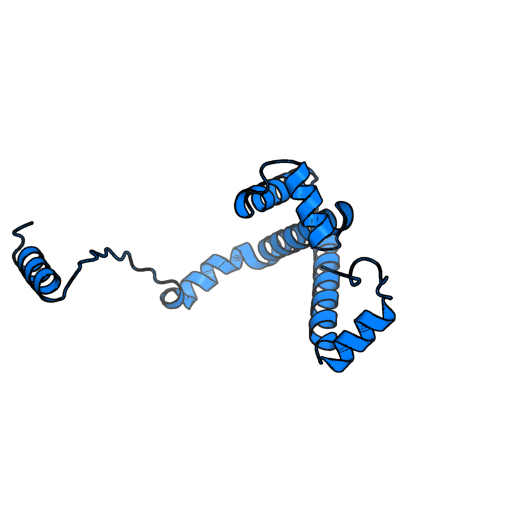.94 114 GLN A CA 1
ATOM 928 C C . GLN A 1 114 ? -11.387 18.259 14.698 1.00 95.94 114 GLN A C 1
ATOM 930 O O . GLN A 1 114 ? -12.524 18.701 14.562 1.00 95.94 114 GLN A O 1
ATOM 935 N N . ASN A 1 115 ? -11.088 16.967 14.545 1.00 95.19 115 ASN A N 1
ATOM 936 C CA . ASN A 1 115 ? -12.017 15.958 14.029 1.00 95.19 115 ASN A CA 1
ATOM 937 C C . ASN A 1 115 ? -12.190 14.786 15.009 1.00 95.19 115 ASN A C 1
ATOM 939 O O . ASN A 1 115 ? -12.430 13.658 14.600 1.00 95.19 115 ASN A O 1
ATOM 943 N N . ARG A 1 116 ? -12.044 15.029 16.319 1.00 92.56 116 ARG A N 1
ATOM 944 C CA . ARG A 1 116 ? -11.967 13.967 17.340 1.00 92.56 116 ARG A CA 1
ATOM 945 C C . ARG A 1 116 ? -13.127 12.965 17.282 1.00 92.56 116 ARG A C 1
ATOM 947 O O . ARG A 1 116 ? -12.884 11.776 17.433 1.00 92.56 116 ARG A O 1
ATOM 954 N N . LEU A 1 117 ? -14.348 13.440 17.024 1.00 92.56 117 LEU A N 1
ATOM 955 C CA . LEU A 1 117 ? -15.546 12.596 16.922 1.00 92.56 117 LEU A CA 1
ATOM 956 C C . LEU A 1 117 ? -15.478 11.600 15.752 1.00 92.56 117 LEU A C 1
ATOM 958 O O . LEU A 1 117 ? -16.018 10.505 15.864 1.00 92.56 117 LEU A O 1
ATOM 962 N N . ASP A 1 118 ? -14.779 11.939 14.664 1.00 94.12 118 ASP A N 1
ATOM 963 C CA . ASP A 1 118 ? -14.589 11.035 13.519 1.00 94.12 118 ASP A CA 1
ATOM 964 C C . ASP A 1 118 ? -13.644 9.869 13.856 1.00 94.12 118 ASP A C 1
ATOM 966 O O . ASP A 1 118 ? -13.584 8.873 13.134 1.00 94.12 118 ASP A O 1
ATOM 970 N N . PHE A 1 119 ? -12.898 9.992 14.957 1.00 91.75 119 PHE A N 1
ATOM 971 C CA . PHE A 1 119 ? -11.929 9.011 15.433 1.00 91.75 119 PHE A CA 1
ATOM 972 C C . PHE A 1 119 ? -12.331 8.356 16.757 1.00 91.75 119 PHE A C 1
ATOM 974 O O . PHE A 1 119 ? -11.522 7.628 17.340 1.00 91.75 119 PHE A O 1
ATOM 981 N N . ASP A 1 120 ? -13.551 8.597 17.242 1.00 91.62 120 ASP A N 1
ATOM 982 C CA . ASP A 1 120 ? -14.042 7.939 18.447 1.00 91.62 120 ASP A CA 1
ATOM 983 C C . ASP A 1 120 ? -14.134 6.425 18.218 1.00 91.62 120 ASP A C 1
ATOM 985 O O . ASP A 1 120 ? -14.653 5.933 17.215 1.00 91.62 120 ASP A O 1
ATOM 989 N N . GLN A 1 121 ? -13.610 5.670 19.179 1.00 91.00 121 GLN A N 1
ATOM 990 C CA . GLN A 1 121 ? -13.647 4.214 19.178 1.00 91.00 121 GLN A CA 1
ATOM 991 C C . GLN A 1 121 ? -14.430 3.730 20.391 1.00 91.00 121 GLN A C 1
ATOM 993 O O . GLN A 1 121 ? -14.330 4.299 21.479 1.00 91.00 121 GLN A O 1
ATOM 998 N N . ILE A 1 122 ? -15.186 2.648 20.213 1.00 91.56 122 ILE A N 1
ATOM 999 C CA . ILE A 1 122 ? -15.859 1.955 21.310 1.00 91.56 122 ILE A CA 1
ATOM 1000 C C . ILE A 1 122 ? -15.175 0.619 21.578 1.00 91.56 122 ILE A C 1
ATOM 1002 O O . ILE A 1 122 ? -14.757 -0.081 20.656 1.00 91.56 122 ILE A O 1
ATOM 1006 N N . LEU A 1 123 ? -15.105 0.245 22.852 1.00 92.25 123 LEU A N 1
ATOM 1007 C CA . LEU A 1 123 ? -14.775 -1.115 23.246 1.00 92.25 123 LEU A CA 1
ATOM 1008 C C . LEU A 1 123 ? -16.084 -1.895 23.376 1.00 92.25 123 LEU A C 1
ATOM 1010 O O . LEU A 1 123 ? -16.862 -1.654 24.299 1.00 92.25 123 LEU A O 1
ATOM 1014 N N . LEU A 1 124 ? -16.341 -2.794 22.428 1.00 93.75 124 LEU A N 1
ATOM 1015 C CA . LEU A 1 124 ? -17.554 -3.604 22.399 1.00 93.75 124 LEU A CA 1
ATOM 1016 C C . LEU A 1 124 ? -17.249 -5.029 22.867 1.00 93.75 124 LEU A C 1
ATOM 1018 O O . LEU A 1 124 ? -16.467 -5.738 22.238 1.00 93.75 124 LEU A O 1
ATOM 1022 N N . TYR A 1 125 ? -17.915 -5.458 23.937 1.00 90.31 125 TYR A N 1
ATOM 1023 C CA . TYR A 1 125 ? -17.959 -6.860 24.345 1.00 90.31 125 TYR A CA 1
ATOM 1024 C C . TYR A 1 125 ? -19.225 -7.501 23.782 1.00 90.31 125 TYR A C 1
ATOM 1026 O O . TYR A 1 125 ? -20.315 -6.946 23.917 1.00 90.31 125 TYR A O 1
ATOM 1034 N N . GLN A 1 126 ? -19.084 -8.665 23.148 1.00 92.94 126 GLN A N 1
ATOM 1035 C CA . GLN A 1 126 ? -20.198 -9.392 22.547 1.00 92.94 126 GLN A CA 1
ATOM 1036 C C . GLN A 1 126 ? -20.251 -10.826 23.073 1.00 92.94 126 GLN A C 1
ATOM 1038 O O . GLN A 1 126 ? -19.249 -11.537 23.052 1.00 92.94 126 GLN A O 1
ATOM 1043 N N . ILE A 1 127 ? -21.445 -11.253 23.488 1.00 91.19 127 ILE A N 1
ATOM 1044 C CA . ILE A 1 127 ? -21.761 -12.647 23.804 1.00 91.19 127 ILE A CA 1
ATOM 1045 C C . ILE A 1 127 ? -22.683 -13.163 22.696 1.00 91.19 127 ILE A C 1
ATOM 1047 O O . ILE A 1 127 ? -23.766 -12.620 22.479 1.00 91.19 127 ILE A O 1
ATOM 1051 N N . LEU A 1 128 ? -22.236 -14.187 21.968 1.00 94.69 128 LEU A N 1
ATOM 1052 C CA . LEU A 1 128 ? -23.021 -14.835 20.918 1.00 94.69 128 LEU A CA 1
ATOM 1053 C C . LEU A 1 128 ? -23.732 -16.058 21.495 1.00 94.69 128 LEU A C 1
ATOM 1055 O O . LEU A 1 128 ? -23.091 -16.927 22.081 1.00 94.69 128 LEU A O 1
ATOM 1059 N N . VAL A 1 129 ? -25.049 -16.124 21.308 1.00 95.69 129 VAL A N 1
ATOM 1060 C CA . VAL A 1 129 ? -25.896 -17.210 21.815 1.00 95.69 129 VAL A CA 1
ATOM 1061 C C . VAL A 1 129 ? -26.836 -17.738 20.743 1.00 95.69 129 VAL A C 1
ATOM 1063 O O . VAL A 1 129 ? -27.165 -17.051 19.779 1.00 95.69 129 VAL A O 1
ATOM 1066 N N . GLU A 1 130 ? -27.279 -18.976 20.929 1.00 94.88 130 GLU A N 1
ATOM 1067 C CA . GLU A 1 130 ? -28.009 -19.739 19.914 1.00 94.88 130 GLU A CA 1
ATOM 1068 C C . GLU A 1 130 ? -29.437 -19.232 19.658 1.00 94.88 130 GLU A C 1
ATOM 1070 O O . GLU A 1 130 ? -29.990 -19.467 18.585 1.00 94.88 130 GLU A O 1
ATOM 1075 N N . ASN A 1 131 ? -30.072 -18.565 20.632 1.00 96.44 131 ASN A N 1
ATOM 1076 C CA . ASN A 1 131 ? -31.450 -18.089 20.507 1.00 96.44 131 ASN A CA 1
ATOM 1077 C C . ASN A 1 131 ? -31.763 -16.878 21.407 1.00 96.44 131 ASN A C 1
ATOM 1079 O O . ASN A 1 131 ? -31.060 -16.585 22.373 1.00 96.44 131 ASN A O 1
ATOM 1083 N N . GLY A 1 132 ? -32.874 -16.198 21.102 1.00 95.25 132 GLY A N 1
ATOM 1084 C CA . GLY A 1 132 ? -33.278 -14.966 21.786 1.00 95.25 132 GLY A CA 1
ATOM 1085 C C . GLY A 1 132 ? -33.715 -15.131 23.245 1.00 95.25 132 GLY A C 1
ATOM 1086 O O . GLY A 1 132 ? -33.576 -14.184 24.011 1.00 95.25 132 GLY A O 1
ATOM 1087 N N . LYS A 1 133 ? -34.198 -16.311 23.664 1.00 96.25 133 LYS A N 1
ATOM 1088 C CA . LYS A 1 133 ? -34.578 -16.534 25.071 1.00 96.25 133 LYS A CA 1
ATOM 1089 C C . LYS A 1 133 ? -33.348 -16.531 25.972 1.00 96.25 133 LYS A C 1
ATOM 1091 O O . LYS A 1 133 ? -33.349 -15.841 26.982 1.00 96.25 133 LYS A O 1
ATOM 1096 N N . LEU A 1 134 ? -32.296 -17.239 25.557 1.00 95.06 134 LEU A N 1
ATOM 1097 C CA . LEU A 1 134 ? -31.022 -17.259 26.275 1.00 95.06 134 LEU A CA 1
ATOM 1098 C C . LEU A 1 134 ? -30.366 -15.870 26.291 1.00 95.06 134 LEU A C 1
ATOM 1100 O O . LEU A 1 134 ? -29.826 -15.459 27.310 1.00 95.06 134 LEU A O 1
ATOM 1104 N N . ALA A 1 135 ? -30.468 -15.116 25.190 1.00 96.38 135 ALA A N 1
ATOM 1105 C CA . ALA A 1 135 ? -29.988 -13.734 25.150 1.00 96.38 135 ALA A CA 1
ATOM 1106 C C . ALA A 1 135 ? -30.694 -12.846 26.188 1.00 96.38 135 ALA A C 1
ATOM 1108 O O . ALA A 1 135 ? -30.046 -12.042 26.852 1.00 96.38 135 ALA A O 1
ATOM 1109 N N . GLN A 1 136 ? -32.013 -12.998 26.335 1.00 95.38 136 GLN A N 1
ATOM 1110 C CA . GLN A 1 136 ? -32.808 -12.209 27.271 1.00 95.38 136 GLN A CA 1
ATOM 1111 C C . GLN A 1 136 ? -32.566 -12.612 28.734 1.00 95.38 136 GLN A C 1
ATOM 1113 O O . GLN A 1 136 ? -32.510 -11.746 29.598 1.00 95.38 136 GLN A O 1
ATOM 1118 N N . GLU A 1 137 ? -32.375 -13.903 29.008 1.00 94.69 137 GLU A N 1
ATOM 1119 C CA . GLU A 1 137 ? -31.983 -14.387 30.337 1.00 94.69 137 GLU A CA 1
ATOM 1120 C C . GLU A 1 137 ? -30.621 -13.822 30.759 1.00 94.69 137 GLU A C 1
ATOM 1122 O O . GLU A 1 137 ? -30.510 -13.226 31.827 1.00 94.69 137 GLU A O 1
ATOM 1127 N N . LEU A 1 138 ? -29.611 -13.925 29.888 1.00 94.19 138 LEU A N 1
ATOM 1128 C CA . LEU A 1 138 ? -28.285 -13.356 30.142 1.00 94.19 138 LEU A CA 1
ATOM 1129 C C . LEU A 1 138 ? -28.333 -11.835 30.301 1.00 94.19 138 LEU A C 1
ATOM 1131 O O . LEU A 1 138 ? -27.612 -11.286 31.127 1.00 94.19 138 LEU A O 1
ATOM 1135 N N . PHE A 1 139 ? -29.184 -11.149 29.534 1.00 93.94 139 PHE A N 1
ATOM 1136 C CA . PHE A 1 139 ? -29.392 -9.712 29.691 1.00 93.94 139 PHE A CA 1
ATOM 1137 C C . PHE A 1 139 ? -29.861 -9.367 31.110 1.00 93.94 139 PHE A C 1
ATOM 1139 O O . PHE A 1 139 ? -29.260 -8.498 31.740 1.00 93.94 139 PHE A O 1
ATOM 1146 N N . TYR A 1 140 ? -30.871 -10.074 31.632 1.00 95.06 140 TYR A N 1
ATOM 1147 C CA . TYR A 1 140 ? -31.355 -9.842 32.994 1.00 95.06 140 TYR A CA 1
ATOM 1148 C C . TYR A 1 140 ? -30.304 -10.195 34.050 1.00 95.06 140 TYR A C 1
ATOM 1150 O O . TYR A 1 140 ? -30.075 -9.396 34.948 1.00 95.06 140 TYR A O 1
ATOM 1158 N N . GLN A 1 141 ? -29.592 -11.317 33.901 1.00 94.81 141 GLN A N 1
ATOM 1159 C CA . GLN A 1 141 ? -28.526 -11.702 34.837 1.00 94.81 141 GLN A CA 1
ATOM 1160 C C . GLN A 1 141 ? -27.404 -10.652 34.914 1.00 94.81 141 GLN A C 1
ATOM 1162 O O . GLN A 1 141 ? -26.903 -10.354 35.999 1.00 94.81 141 GLN A O 1
ATOM 1167 N N . ILE A 1 142 ? -27.031 -10.056 33.775 1.00 93.88 142 ILE A N 1
ATOM 1168 C CA . ILE A 1 142 ? -26.042 -8.969 33.721 1.00 93.88 142 ILE A CA 1
ATOM 1169 C C . ILE A 1 142 ? -26.595 -7.692 34.372 1.00 93.88 142 ILE A C 1
ATOM 1171 O O . ILE A 1 142 ? -25.880 -7.030 35.125 1.00 93.88 142 ILE A O 1
ATOM 1175 N N . GLU A 1 143 ? -27.851 -7.328 34.095 1.00 93.94 143 GLU A N 1
ATOM 1176 C CA . GLU A 1 143 ? -28.495 -6.137 34.671 1.00 93.94 143 GLU A CA 1
ATOM 1177 C C . GLU A 1 143 ? -28.626 -6.244 36.203 1.00 93.94 143 GLU A C 1
ATOM 1179 O O . GLU A 1 143 ? -28.358 -5.278 36.925 1.00 93.94 143 GLU A O 1
ATOM 1184 N N . GLU A 1 144 ? -28.956 -7.438 36.700 1.00 96.00 144 GLU A N 1
ATOM 1185 C CA . GLU A 1 144 ? -29.125 -7.759 38.121 1.00 96.00 144 GLU A CA 1
ATOM 1186 C C . GLU A 1 144 ? -27.798 -8.051 38.851 1.00 96.00 144 GLU A C 1
ATOM 1188 O O . GLU A 1 144 ? -27.781 -8.146 40.079 1.00 96.00 144 GLU A O 1
ATOM 1193 N N . LYS A 1 145 ? -26.666 -8.089 38.127 1.00 89.69 145 LYS A N 1
ATOM 1194 C CA . LYS A 1 145 ? -25.314 -8.395 38.645 1.00 89.69 145 LYS A CA 1
ATOM 1195 C C . LYS A 1 145 ? -25.203 -9.773 39.300 1.00 89.69 145 LYS A C 1
ATOM 1197 O O . LYS A 1 145 ? -24.489 -9.944 40.291 1.00 89.69 145 LYS A O 1
ATOM 1202 N N . GLU A 1 146 ? -25.915 -10.751 38.759 1.00 85.81 146 GLU A N 1
ATOM 1203 C CA . GLU A 1 146 ? -25.832 -12.145 39.206 1.00 85.81 146 GLU A CA 1
ATOM 1204 C C . GLU A 1 146 ? -24.614 -12.886 38.622 1.00 85.81 146 GLU A C 1
ATOM 1206 O O . GLU A 1 146 ? -24.313 -14.010 39.031 1.00 85.81 146 GLU A O 1
ATOM 1211 N N . ILE A 1 147 ? -23.889 -12.228 37.712 1.00 72.12 147 ILE A N 1
ATOM 1212 C CA . ILE A 1 147 ? -22.629 -12.640 37.078 1.00 72.12 147 ILE A CA 1
ATOM 1213 C C . ILE A 1 147 ? -21.712 -11.437 36.847 1.00 72.12 147 ILE A C 1
ATOM 1215 O O . ILE A 1 147 ? -22.223 -10.297 36.753 1.00 72.12 147 ILE A O 1
#

Secondary structure (DSSP, 8-state):
--SGGG-PPPHHHHHHHHHHTT-HHHHHHHHHHHHHHHHHHHHTT----HHHHHHHHHHHHHHTT--SHHHHHHHHHHTT--HHHHHHHHHHHHHHHHHHHHHHHHHHHHHHHHTGGGG----------SSHHHHHHHHHHHHTT--

Sequence (147 aa):
MTILSRASLEPQEITEFLKREIQLKDVSEKILYQKVINRAAVERNLTVTAEEIQEEADKFRHENRLEKASDTLAWLADNMITSDDWEAGIRQQLLAKKLSKCLFDKDVEKFFGQNRLDFDQILLYQILVENGKLAQELFYQIEEKEI